Protein AF-A0A662XJU1-F1 (afdb_monomer)

Mean predicted aligned error: 9.12 Å

Structure (mmCIF, N/CA/C/O backbone):
data_AF-A0A662XJU1-F1
#
_entry.id   AF-A0A662XJU1-F1
#
loop_
_atom_site.group_PDB
_atom_site.id
_atom_site.type_symbol
_atom_site.label_atom_id
_atom_site.label_alt_id
_atom_site.label_comp_id
_atom_site.label_asym_id
_atom_site.label_entity_id
_atom_site.label_seq_id
_atom_site.pdbx_PDB_ins_code
_atom_site.Cartn_x
_atom_site.Cartn_y
_atom_site.Cartn_z
_atom_site.occupancy
_atom_site.B_iso_or_equiv
_atom_site.auth_seq_id
_atom_site.auth_comp_id
_atom_site.auth_asym_id
_atom_site.auth_atom_id
_atom_site.pdbx_PDB_model_num
ATOM 1 N N . MET A 1 1 ? -4.856 -10.011 -2.753 1.00 97.12 1 MET A N 1
ATOM 2 C CA . MET A 1 1 ? -4.910 -8.606 -3.220 1.00 97.12 1 MET A CA 1
ATOM 3 C C . MET A 1 1 ? -4.138 -8.394 -4.527 1.00 97.12 1 MET A C 1
ATOM 5 O O . MET A 1 1 ? -4.772 -8.019 -5.504 1.00 97.12 1 MET A O 1
ATOM 9 N N . LEU A 1 2 ? -2.829 -8.680 -4.597 1.00 97.94 2 LEU A N 1
ATOM 10 C CA . LEU A 1 2 ? -2.005 -8.479 -5.808 1.00 97.94 2 LEU A CA 1
ATOM 11 C C . LEU A 1 2 ? -2.627 -9.064 -7.091 1.00 97.94 2 LEU A C 1
ATOM 13 O O . LEU A 1 2 ? -2.754 -8.367 -8.094 1.00 97.94 2 LEU A O 1
ATOM 17 N N . THR A 1 3 ? -3.124 -10.304 -7.048 1.00 98.00 3 THR A N 1
ATOM 18 C CA . THR A 1 3 ? -3.831 -10.939 -8.179 1.00 98.00 3 THR A CA 1
ATOM 19 C C . THR A 1 3 ? -5.002 -10.100 -8.697 1.00 98.00 3 THR A C 1
ATOM 21 O O . THR A 1 3 ? -5.218 -9.990 -9.901 1.00 98.00 3 THR A O 1
ATOM 24 N N . ARG A 1 4 ? -5.753 -9.468 -7.789 1.00 98.31 4 ARG A N 1
ATOM 25 C CA . ARG A 1 4 ? -6.935 -8.660 -8.106 1.00 98.31 4 ARG A CA 1
ATOM 26 C C . ARG A 1 4 ? -6.562 -7.295 -8.694 1.00 98.31 4 ARG A C 1
ATOM 28 O O . ARG A 1 4 ? -7.294 -6.823 -9.558 1.00 98.31 4 ARG A O 1
ATOM 35 N N . VAL A 1 5 ? -5.442 -6.703 -8.275 1.00 98.75 5 VAL A N 1
ATOM 36 C CA . VAL A 1 5 ? -4.833 -5.512 -8.904 1.00 98.75 5 VAL A CA 1
ATOM 37 C C . VAL A 1 5 ? -4.339 -5.851 -10.310 1.00 98.75 5 VAL A C 1
ATOM 39 O O . VAL A 1 5 ? -4.699 -5.187 -11.277 1.00 98.75 5 VAL A O 1
ATOM 42 N N . ASN A 1 6 ? -3.585 -6.943 -10.449 1.00 98.69 6 ASN A N 1
ATOM 43 C CA . ASN A 1 6 ? -3.042 -7.376 -11.735 1.00 98.69 6 ASN A CA 1
ATOM 44 C C . ASN A 1 6 ? -4.127 -7.755 -12.748 1.00 98.69 6 ASN A C 1
ATOM 46 O O . ASN A 1 6 ? -3.924 -7.547 -13.940 1.00 98.69 6 ASN A O 1
ATOM 50 N N . LYS A 1 7 ? -5.290 -8.243 -12.299 1.00 98.62 7 LYS A N 1
ATOM 51 C CA . LYS A 1 7 ? -6.453 -8.453 -13.172 1.00 98.62 7 LYS A CA 1
ATOM 52 C C . LYS A 1 7 ? -6.923 -7.148 -13.831 1.00 98.62 7 LYS A C 1
ATOM 54 O O . LYS A 1 7 ? -7.156 -7.145 -15.033 1.00 98.62 7 LYS A O 1
ATOM 59 N N . GLU A 1 8 ? -7.023 -6.055 -13.071 1.00 98.56 8 GLU A N 1
ATOM 60 C CA . GLU A 1 8 ? -7.427 -4.738 -13.601 1.00 98.56 8 GLU A CA 1
ATOM 61 C C . GLU A 1 8 ? -6.378 -4.169 -14.558 1.00 98.56 8 GLU A C 1
ATOM 63 O O . GLU A 1 8 ? -6.710 -3.638 -15.614 1.00 98.56 8 GLU A O 1
ATOM 68 N N . ARG A 1 9 ? -5.095 -4.320 -14.209 1.00 98.75 9 ARG A N 1
ATOM 69 C CA . ARG A 1 9 ? -3.976 -3.837 -15.028 1.00 98.75 9 ARG A CA 1
ATOM 70 C C . ARG A 1 9 ? -3.903 -4.559 -16.372 1.00 98.75 9 ARG A C 1
ATOM 72 O O . ARG A 1 9 ? -3.865 -3.913 -17.415 1.00 98.75 9 ARG A O 1
ATOM 79 N N . VAL A 1 10 ? -3.960 -5.891 -16.357 1.00 98.62 10 VAL A N 1
ATOM 80 C CA . VAL A 1 10 ? -3.907 -6.710 -17.578 1.00 98.62 10 VAL A CA 1
ATOM 81 C C . VAL A 1 10 ? -5.118 -6.465 -18.477 1.00 98.62 10 VAL A C 1
ATOM 83 O O . VAL A 1 10 ? -4.957 -6.433 -19.693 1.00 98.62 10 VAL A O 1
ATOM 86 N N . ALA A 1 11 ? -6.306 -6.222 -17.911 1.00 98.31 11 ALA A N 1
ATOM 87 C CA . ALA A 1 11 ? -7.500 -5.884 -18.692 1.00 98.31 11 ALA A CA 1
ATOM 88 C C . ALA A 1 11 ? -7.343 -4.596 -19.527 1.00 98.31 11 ALA A C 1
ATOM 90 O O . ALA A 1 11 ? -8.083 -4.400 -20.486 1.00 98.31 11 ALA A O 1
ATOM 91 N N . LEU A 1 12 ? -6.371 -3.743 -19.186 1.00 98.12 12 LEU A N 1
ATOM 92 C CA . LEU A 1 12 ? -6.035 -2.511 -19.903 1.00 98.12 12 LEU A CA 1
ATOM 93 C C . LEU A 1 12 ? -4.672 -2.581 -20.613 1.00 98.12 12 LEU A C 1
ATOM 95 O O . LEU A 1 12 ? -4.131 -1.550 -21.000 1.00 98.12 12 LEU A O 1
ATOM 99 N N . GLY A 1 13 ? -4.092 -3.776 -20.764 1.00 98.31 13 GLY A N 1
ATOM 100 C CA . GLY A 1 13 ? -2.796 -3.961 -21.426 1.00 98.31 13 GLY A CA 1
ATOM 101 C C . GLY A 1 13 ? -1.592 -3.451 -20.626 1.00 98.31 13 GLY A C 1
ATOM 102 O O . GLY A 1 13 ? -0.504 -3.314 -21.181 1.00 98.31 13 GLY A O 1
ATOM 103 N N . LEU A 1 14 ? -1.756 -3.171 -19.328 1.00 98.50 14 LEU A N 1
ATOM 104 C CA . LEU A 1 14 ? -0.661 -2.723 -18.470 1.00 98.50 14 LEU A CA 1
ATOM 105 C C . LEU A 1 14 ? 0.144 -3.915 -17.924 1.00 98.50 14 LEU A C 1
ATOM 107 O O . LEU A 1 14 ? -0.440 -4.955 -17.594 1.00 98.50 14 LEU A O 1
ATOM 111 N N . PRO A 1 15 ? 1.469 -3.761 -17.732 1.00 97.94 15 PRO A N 1
ATOM 112 C CA . PRO A 1 15 ? 2.291 -4.776 -17.087 1.00 97.94 15 PRO A CA 1
ATOM 113 C C . PRO A 1 15 ? 1.799 -5.108 -15.677 1.00 97.94 15 PRO A C 1
ATOM 115 O O . PRO A 1 15 ? 1.359 -4.229 -14.921 1.00 97.94 15 PRO A O 1
ATOM 118 N N . LYS A 1 16 ? 1.920 -6.385 -15.308 1.00 98.25 16 LYS A N 1
ATOM 119 C CA . LYS A 1 16 ? 1.675 -6.847 -13.940 1.00 98.25 16 LYS A CA 1
ATOM 120 C C . LYS A 1 16 ? 2.695 -6.226 -12.985 1.00 98.25 16 LYS A C 1
ATOM 122 O O . LYS A 1 16 ? 3.858 -6.059 -13.337 1.00 98.25 16 LYS A O 1
ATOM 127 N N . LEU A 1 17 ? 2.245 -5.935 -11.774 1.00 98.50 17 LEU A N 1
ATOM 128 C CA . LEU A 1 17 ? 3.110 -5.654 -10.637 1.00 98.50 17 LEU A CA 1
ATOM 129 C C . LEU A 1 17 ? 3.546 -6.970 -9.997 1.00 98.50 17 LEU A C 1
ATOM 131 O O . LEU A 1 17 ? 2.820 -7.970 -10.060 1.00 98.50 17 LEU A O 1
ATOM 135 N N . CYS A 1 18 ? 4.690 -6.947 -9.333 1.00 97.44 18 CYS A N 1
ATOM 136 C CA . CYS A 1 18 ? 5.148 -8.027 -8.469 1.00 97.44 18 CYS A CA 1
ATOM 137 C C . CYS A 1 18 ? 5.187 -7.589 -7.001 1.00 97.44 18 CYS A C 1
ATOM 139 O O . CYS A 1 18 ? 5.120 -6.398 -6.697 1.00 97.44 18 CYS A O 1
ATOM 141 N N . HIS A 1 19 ? 5.263 -8.559 -6.094 1.00 97.88 19 HIS A N 1
ATOM 142 C CA . HIS A 1 19 ? 5.382 -8.290 -4.666 1.00 97.88 19 HIS A CA 1
ATOM 143 C C . HIS A 1 19 ? 6.773 -7.738 -4.319 1.00 97.88 19 HIS A C 1
ATOM 145 O O . HIS A 1 19 ? 7.764 -8.142 -4.929 1.00 97.88 19 HIS A O 1
ATOM 151 N N . ASN A 1 20 ? 6.833 -6.830 -3.346 1.00 98.12 20 ASN A N 1
ATOM 152 C CA . ASN A 1 20 ? 8.072 -6.398 -2.708 1.00 98.12 20 ASN A CA 1
ATOM 153 C C . ASN A 1 20 ? 7.846 -6.204 -1.197 1.00 98.12 20 ASN A C 1
ATOM 155 O O . ASN A 1 20 ? 7.001 -5.413 -0.770 1.00 98.12 20 ASN A O 1
ATOM 159 N N . SER A 1 21 ? 8.641 -6.908 -0.402 1.00 97.62 21 SER A N 1
ATOM 160 C CA . SER A 1 21 ? 8.547 -7.042 1.054 1.00 97.62 21 SER A CA 1
ATOM 161 C C . SER A 1 21 ? 8.721 -5.719 1.797 1.00 97.62 21 SER A C 1
ATOM 163 O O . SER A 1 21 ? 8.091 -5.490 2.830 1.00 97.62 21 SER A O 1
ATOM 165 N N . LYS A 1 22 ? 9.505 -4.787 1.249 1.00 98.62 22 LYS A N 1
ATOM 166 C CA . LYS A 1 22 ? 9.706 -3.459 1.844 1.00 98.62 22 LYS A CA 1
ATOM 167 C C . LYS A 1 22 ? 8.463 -2.580 1.685 1.00 98.62 22 LYS A C 1
ATOM 169 O O . LYS A 1 22 ? 8.054 -1.915 2.637 1.00 98.62 22 LYS A O 1
ATOM 174 N N . LEU A 1 23 ? 7.819 -2.611 0.512 1.00 98.81 23 LEU A N 1
ATOM 175 C CA . LEU A 1 23 ? 6.516 -1.958 0.307 1.00 98.81 23 LEU A CA 1
ATOM 176 C C . LEU A 1 23 ? 5.437 -2.603 1.185 1.00 98.81 23 LEU A C 1
ATOM 178 O O . LEU A 1 23 ? 4.613 -1.911 1.774 1.00 98.81 23 LEU A O 1
ATOM 182 N N . GLN A 1 24 ? 5.463 -3.931 1.316 1.00 98.81 24 GLN A N 1
ATOM 183 C CA . GLN A 1 24 ? 4.557 -4.676 2.189 1.00 98.81 24 GLN A CA 1
ATOM 184 C C . GLN A 1 24 ? 4.702 -4.251 3.658 1.00 98.81 24 GLN A C 1
ATOM 186 O O . GLN A 1 24 ? 3.699 -4.009 4.331 1.00 98.81 24 GLN A O 1
ATOM 191 N N . ALA A 1 25 ? 5.936 -4.110 4.148 1.00 98.81 25 ALA A N 1
ATOM 192 C CA . ALA A 1 25 ? 6.219 -3.658 5.507 1.00 98.81 25 ALA A CA 1
ATOM 193 C C . ALA A 1 25 ? 5.708 -2.228 5.761 1.00 98.81 25 ALA A C 1
ATOM 195 O O . ALA A 1 25 ? 5.107 -1.960 6.806 1.00 98.81 25 ALA A O 1
ATOM 196 N N . ALA A 1 26 ? 5.885 -1.320 4.796 1.00 98.88 26 ALA A N 1
ATOM 197 C CA . ALA A 1 26 ? 5.354 0.041 4.873 1.00 98.88 26 ALA A CA 1
ATOM 198 C C . ALA A 1 26 ? 3.814 0.062 4.920 1.00 98.88 26 ALA A C 1
ATOM 200 O O . ALA A 1 26 ? 3.235 0.709 5.803 1.00 98.88 26 ALA A O 1
ATOM 201 N N . ALA A 1 27 ? 3.161 -0.725 4.062 1.00 98.94 27 ALA A N 1
ATOM 202 C CA . ALA A 1 27 ? 1.711 -0.860 4.047 1.00 98.94 27 ALA A CA 1
ATOM 203 C C . ALA A 1 27 ? 1.184 -1.449 5.368 1.00 98.94 27 ALA A C 1
ATOM 205 O O . ALA A 1 27 ? 0.190 -0.963 5.916 1.00 98.94 27 ALA A O 1
ATOM 206 N N . GLN A 1 28 ? 1.864 -2.464 5.919 1.00 98.94 28 GLN A N 1
ATOM 207 C CA . GLN A 1 28 ? 1.487 -3.100 7.187 1.00 98.94 28 GLN A CA 1
ATOM 208 C C . GLN A 1 28 ? 1.568 -2.125 8.347 1.00 98.94 28 GLN A C 1
ATOM 210 O O . GLN A 1 28 ? 0.650 -2.068 9.167 1.00 98.94 28 GLN A O 1
ATOM 215 N N . ARG A 1 29 ? 2.625 -1.311 8.383 1.00 98.81 29 ARG A N 1
ATOM 216 C CA . ARG A 1 29 ? 2.764 -0.244 9.368 1.00 98.81 29 ARG A CA 1
ATOM 217 C C . ARG A 1 29 ? 1.572 0.712 9.325 1.00 98.81 29 ARG A C 1
ATOM 219 O O . ARG A 1 29 ? 1.017 1.010 10.378 1.00 98.81 29 ARG A O 1
ATOM 226 N N . GLN A 1 30 ? 1.154 1.150 8.136 1.00 98.88 30 GLN A N 1
ATOM 227 C CA . GLN A 1 30 ? 0.031 2.081 7.997 1.00 98.88 30 GLN A CA 1
ATOM 228 C C . GLN A 1 30 ? -1.312 1.449 8.376 1.00 98.88 30 GLN A C 1
ATOM 230 O O . GLN A 1 30 ? -2.085 2.049 9.120 1.00 98.88 30 GLN A O 1
ATOM 235 N N . SER A 1 31 ? -1.590 0.227 7.912 1.00 98.88 31 SER A N 1
ATOM 236 C CA . SER A 1 31 ? -2.824 -0.486 8.268 1.00 98.88 31 SER A CA 1
ATOM 237 C C . SER A 1 31 ? -2.925 -0.730 9.777 1.00 98.88 31 SER A C 1
ATOM 239 O O . SER A 1 31 ? -3.984 -0.503 10.361 1.00 98.88 31 SER A O 1
ATOM 241 N N . ASN A 1 32 ? -1.822 -1.124 10.424 1.00 98.94 32 ASN A N 1
ATOM 242 C CA . ASN A 1 32 ? -1.770 -1.311 11.874 1.00 98.94 32 ASN A CA 1
ATOM 243 C C . ASN A 1 32 ? -2.010 -0.002 12.631 1.00 98.94 32 ASN A C 1
ATOM 245 O O . ASN A 1 32 ? -2.767 0.005 13.598 1.00 98.94 32 ASN A O 1
ATOM 249 N N . ASP A 1 33 ? -1.393 1.096 12.193 1.00 98.88 33 ASP A N 1
ATOM 250 C CA . ASP A 1 33 ? -1.548 2.406 12.827 1.00 98.88 33 ASP A CA 1
ATOM 251 C C . ASP A 1 33 ? -2.994 2.915 12.727 1.00 98.88 33 ASP A C 1
ATOM 253 O O . ASP A 1 33 ? -3.614 3.231 13.744 1.00 98.88 33 ASP A O 1
ATOM 257 N N . MET A 1 34 ? -3.581 2.872 11.527 1.00 98.88 34 MET A N 1
ATOM 258 C CA . MET A 1 34 ? -4.987 3.226 11.299 1.00 98.88 34 MET A CA 1
ATOM 259 C C . MET A 1 34 ? -5.944 2.395 12.167 1.00 98.88 34 MET A C 1
ATOM 261 O O . MET A 1 34 ? -6.867 2.940 12.783 1.00 98.88 34 MET A O 1
ATOM 265 N N . ALA A 1 35 ? -5.702 1.084 12.271 1.00 98.81 35 ALA A N 1
ATOM 266 C CA . ALA A 1 35 ? -6.512 0.187 13.086 1.00 98.81 35 ALA A CA 1
ATOM 267 C C . ALA A 1 35 ? -6.352 0.448 14.591 1.00 98.81 35 ALA A C 1
ATOM 269 O O . ALA A 1 35 ? -7.349 0.493 15.315 1.00 98.81 35 ALA A O 1
ATOM 270 N N . ALA A 1 36 ? -5.123 0.641 15.076 1.00 98.75 36 ALA A N 1
ATOM 271 C CA . ALA A 1 36 ? -4.827 0.859 16.493 1.00 98.75 36 ALA A CA 1
ATOM 272 C C . ALA A 1 36 ? -5.297 2.229 16.997 1.00 98.75 36 ALA A C 1
ATOM 274 O O . ALA A 1 36 ? -5.692 2.363 18.154 1.00 98.75 36 ALA A O 1
ATOM 275 N N . LYS A 1 37 ? -5.256 3.250 16.141 1.00 98.69 37 LYS A N 1
ATOM 276 C CA . LYS A 1 37 ? -5.604 4.635 16.489 1.00 98.69 37 LYS A CA 1
ATOM 277 C C . LYS A 1 37 ? -6.981 5.061 15.988 1.00 98.69 37 LYS A C 1
ATOM 279 O O . LYS A 1 37 ? -7.372 6.205 16.192 1.00 98.69 37 LYS A O 1
ATOM 284 N N . ASN A 1 38 ? -7.721 4.139 15.377 1.00 98.56 38 ASN A N 1
ATOM 285 C CA . ASN A 1 38 ? -9.100 4.321 14.945 1.00 98.56 38 ASN A CA 1
ATOM 286 C C . ASN A 1 38 ? -9.316 5.512 13.986 1.00 98.56 38 ASN A C 1
ATOM 288 O O . ASN A 1 38 ? -10.218 6.328 14.176 1.00 98.56 38 ASN A O 1
ATOM 292 N N . PHE A 1 39 ? -8.506 5.607 12.931 1.00 98.62 39 PHE A N 1
ATOM 293 C CA . PHE A 1 39 ? -8.642 6.640 11.897 1.00 98.62 39 PHE A CA 1
ATOM 294 C C . PHE A 1 39 ? -8.360 6.071 10.499 1.00 98.62 39 PHE A C 1
ATOM 296 O O . PHE A 1 39 ? -7.850 4.964 10.370 1.00 98.62 39 PHE A O 1
ATOM 303 N N . MET A 1 40 ? -8.689 6.823 9.446 1.00 98.44 40 MET A N 1
ATOM 304 C CA . MET A 1 40 ? -8.279 6.517 8.070 1.00 98.44 40 MET A CA 1
ATOM 305 C C . MET A 1 40 ? -7.648 7.770 7.461 1.00 98.44 40 MET A C 1
ATOM 307 O O . MET A 1 40 ? -8.285 8.819 7.409 1.00 98.44 40 MET A O 1
ATOM 311 N N . SER A 1 41 ? -6.375 7.676 7.080 1.00 98.62 41 SER A N 1
ATOM 312 C CA . SER A 1 41 ? -5.604 8.762 6.468 1.00 98.62 41 SER A CA 1
ATOM 313 C C . SER A 1 41 ? -4.363 8.194 5.777 1.00 98.62 41 SER A C 1
ATOM 315 O O . SER A 1 41 ? -3.895 7.111 6.126 1.00 98.62 41 SER A O 1
ATOM 317 N N . HIS A 1 42 ? -3.813 8.945 4.825 1.00 98.56 42 HIS A N 1
ATOM 318 C CA . HIS A 1 42 ? -2.487 8.693 4.250 1.00 98.56 42 HIS A CA 1
ATOM 319 C C . HIS A 1 42 ? -1.346 9.069 5.215 1.00 98.56 42 HIS A C 1
ATOM 321 O O . HIS A 1 42 ? -0.237 8.528 5.143 1.00 98.56 42 HIS A O 1
ATOM 327 N N . THR A 1 43 ? -1.609 9.994 6.140 1.00 98.81 43 THR A N 1
ATOM 328 C CA . THR A 1 43 ? -0.657 10.414 7.174 1.00 98.81 43 THR A CA 1
ATOM 329 C C . THR A 1 43 ? -0.843 9.550 8.415 1.00 98.81 43 THR A C 1
ATOM 331 O O . THR A 1 43 ? -1.967 9.406 8.898 1.00 98.81 43 THR A O 1
ATOM 334 N N . GLY A 1 44 ? 0.245 8.967 8.918 1.00 98.50 44 GLY A N 1
ATOM 335 C CA . GLY A 1 44 ? 0.237 8.190 10.156 1.00 98.50 44 GLY A CA 1
ATOM 336 C C . GLY A 1 44 ? 0.030 9.067 11.394 1.00 98.50 44 GLY A C 1
ATOM 337 O O . GLY A 1 44 ? 0.222 10.284 11.354 1.00 98.50 44 GLY A O 1
ATOM 338 N N . SER A 1 45 ? -0.322 8.449 12.519 1.00 98.50 45 SER A N 1
ATOM 339 C CA . SER A 1 45 ? -0.517 9.118 13.813 1.00 98.50 45 SER A CA 1
ATOM 340 C C . SER A 1 45 ? 0.756 9.773 14.357 1.00 98.50 45 SER A C 1
ATOM 342 O O . SER A 1 45 ? 0.697 10.684 15.178 1.00 98.50 45 SER A O 1
ATOM 344 N N . ASP A 1 46 ? 1.907 9.341 13.853 1.00 98.12 46 ASP A N 1
ATOM 345 C CA . ASP A 1 46 ? 3.237 9.881 14.112 1.00 98.12 46 ASP A CA 1
ATOM 346 C C . ASP A 1 46 ? 3.681 10.927 13.071 1.00 98.12 46 ASP A C 1
ATOM 348 O O . ASP A 1 46 ? 4.861 11.252 12.979 1.00 98.12 46 ASP A O 1
ATOM 352 N N . SER A 1 47 ? 2.751 11.442 12.261 1.00 98.44 47 SER A N 1
ATOM 353 C CA . SER A 1 47 ? 3.009 12.337 11.120 1.00 98.44 47 SER A CA 1
ATOM 354 C C . SER A 1 47 ? 3.813 11.718 9.970 1.00 98.44 47 SER A C 1
ATOM 356 O O . SER A 1 47 ? 4.222 12.437 9.057 1.00 98.44 47 SER A O 1
ATOM 358 N N . SER A 1 48 ? 4.031 10.397 9.963 1.00 98.56 48 SER A N 1
ATOM 359 C CA . SER A 1 48 ? 4.691 9.734 8.836 1.00 98.56 48 SER A CA 1
ATOM 360 C C . SER A 1 48 ? 3.873 9.869 7.551 1.00 98.56 48 SER A C 1
ATOM 362 O O . SER A 1 48 ? 2.646 9.743 7.548 1.00 98.56 48 SER A O 1
ATOM 364 N N . THR A 1 49 ? 4.558 10.093 6.436 1.00 98.81 49 THR A N 1
ATOM 365 C CA . THR A 1 49 ? 3.969 10.064 5.095 1.00 98.81 49 THR A CA 1
ATOM 366 C C . THR A 1 49 ? 4.184 8.686 4.470 1.00 98.81 49 THR A C 1
ATOM 368 O O . THR A 1 49 ? 5.060 7.932 4.898 1.00 98.81 49 THR A O 1
ATOM 371 N N . MET A 1 50 ? 3.442 8.362 3.407 1.00 98.62 50 MET A N 1
ATOM 372 C CA . MET A 1 50 ? 3.712 7.178 2.575 1.00 98.62 50 MET A CA 1
ATOM 373 C C . MET A 1 50 ? 5.203 7.077 2.218 1.00 98.62 50 MET A C 1
ATOM 375 O O . MET A 1 50 ? 5.846 6.057 2.458 1.00 98.62 50 MET A O 1
ATOM 379 N N . SER A 1 51 ? 5.782 8.159 1.689 1.00 98.75 51 SER A N 1
ATOM 380 C CA . SER A 1 51 ? 7.181 8.165 1.262 1.00 98.75 51 SER A CA 1
ATOM 381 C C . SER A 1 51 ? 8.152 7.960 2.422 1.00 98.75 51 SER A C 1
ATOM 383 O O . SER A 1 51 ? 9.149 7.258 2.244 1.00 98.75 51 SER A O 1
ATOM 385 N N . SER A 1 52 ? 7.877 8.505 3.614 1.00 98.75 52 SER A N 1
ATOM 386 C CA . SER A 1 52 ? 8.743 8.300 4.778 1.00 98.75 52 SER A CA 1
ATOM 387 C C . SER A 1 52 ? 8.667 6.860 5.287 1.00 98.75 52 SER A C 1
ATOM 389 O O . SER A 1 52 ? 9.712 6.276 5.573 1.00 98.75 52 SER A O 1
ATOM 391 N N . ARG A 1 53 ? 7.472 6.249 5.329 1.00 98.81 53 ARG A N 1
ATOM 392 C CA . ARG A 1 53 ? 7.296 4.832 5.701 1.00 98.81 53 ARG A CA 1
ATOM 393 C C . ARG A 1 53 ? 8.017 3.903 4.728 1.00 98.81 53 ARG A C 1
ATOM 395 O O . ARG A 1 53 ? 8.793 3.058 5.162 1.00 98.81 53 ARG A O 1
ATOM 402 N N . ILE A 1 54 ? 7.823 4.110 3.427 1.00 98.88 54 ILE A N 1
ATOM 403 C CA . ILE A 1 54 ? 8.451 3.305 2.370 1.00 98.88 54 ILE A CA 1
ATOM 404 C C . ILE A 1 54 ? 9.980 3.456 2.391 1.00 98.88 54 ILE A C 1
ATOM 406 O O . ILE A 1 54 ? 10.710 2.467 2.325 1.00 98.88 54 ILE A O 1
ATOM 410 N N . THR A 1 55 ? 10.485 4.680 2.569 1.00 98.69 55 THR A N 1
ATOM 411 C CA . THR A 1 55 ? 11.931 4.933 2.683 1.00 98.69 55 THR A CA 1
ATOM 412 C C . THR A 1 55 ? 12.514 4.296 3.947 1.00 98.69 55 THR A C 1
ATOM 414 O O . THR A 1 55 ? 13.591 3.701 3.885 1.00 98.69 55 THR A O 1
ATOM 417 N N . SER A 1 56 ? 11.804 4.378 5.079 1.00 98.56 56 SER A N 1
ATOM 418 C CA . SER A 1 56 ? 12.206 3.761 6.350 1.00 98.56 56 SER A CA 1
ATOM 419 C C . SER A 1 56 ? 12.201 2.233 6.296 1.00 98.56 56 SER A C 1
ATOM 421 O O . SER A 1 56 ? 13.003 1.615 6.985 1.00 98.56 56 SER A O 1
ATOM 423 N N . ALA A 1 57 ? 11.344 1.627 5.470 1.00 98.50 57 ALA A N 1
ATOM 424 C CA . ALA A 1 57 ? 11.363 0.192 5.185 1.00 98.50 57 ALA A CA 1
ATOM 425 C C . ALA A 1 57 ? 12.530 -0.223 4.262 1.00 98.50 57 ALA A C 1
ATOM 427 O O . ALA A 1 57 ? 12.655 -1.385 3.889 1.00 98.50 57 ALA A O 1
ATOM 428 N N . GLY A 1 58 ? 13.388 0.724 3.867 1.00 98.31 58 GLY A N 1
ATOM 429 C CA . GLY A 1 58 ? 14.575 0.475 3.053 1.00 98.31 58 GLY A CA 1
ATOM 430 C C . GLY A 1 58 ? 14.327 0.502 1.545 1.00 98.31 58 GLY A C 1
ATOM 431 O O . GLY A 1 58 ? 15.285 0.358 0.788 1.00 98.31 58 GLY A O 1
ATOM 432 N N . TYR A 1 59 ? 13.094 0.727 1.082 1.00 98.50 59 TYR A N 1
ATOM 433 C CA . TYR A 1 59 ? 12.785 0.750 -0.349 1.00 98.50 59 TYR A CA 1
ATOM 434 C C . TYR A 1 59 ? 13.328 2.031 -0.997 1.00 98.50 59 TYR A C 1
ATOM 436 O O . TYR A 1 59 ? 13.068 3.143 -0.529 1.00 98.50 59 TYR 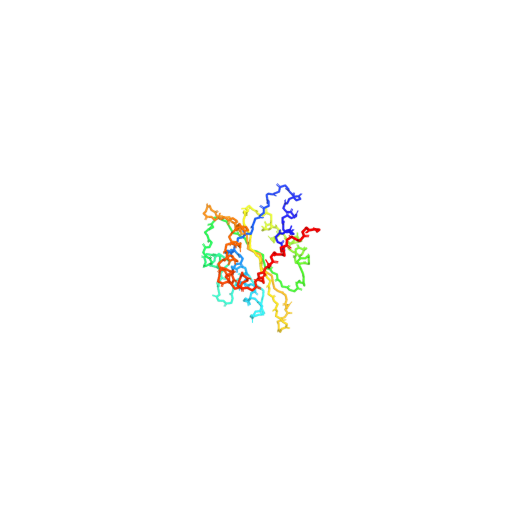A O 1
ATOM 444 N N . ARG A 1 60 ? 14.118 1.891 -2.062 1.00 98.31 60 ARG A N 1
ATOM 445 C CA . ARG A 1 60 ? 14.667 3.001 -2.855 1.00 98.31 60 ARG A CA 1
ATOM 446 C C . ARG A 1 60 ? 13.783 3.242 -4.076 1.00 98.31 60 ARG A C 1
ATOM 448 O O . ARG A 1 60 ? 13.633 2.362 -4.916 1.00 98.31 60 ARG A O 1
ATOM 455 N N . TRP A 1 61 ? 13.204 4.433 -4.202 1.00 98.44 61 TRP A N 1
ATOM 456 C CA . TRP A 1 61 ? 12.131 4.685 -5.167 1.00 98.44 61 TRP A CA 1
ATOM 457 C C . TRP A 1 61 ? 12.392 5.880 -6.085 1.00 98.44 61 TRP A C 1
ATOM 459 O O . TRP A 1 61 ? 13.079 6.833 -5.732 1.00 98.44 61 TRP A O 1
ATOM 469 N N . THR A 1 62 ? 11.787 5.824 -7.268 1.00 98.25 62 THR A N 1
ATOM 470 C CA . THR A 1 62 ? 11.667 6.919 -8.242 1.00 98.25 62 THR A CA 1
ATOM 471 C C . THR A 1 62 ? 10.210 7.305 -8.496 1.00 98.25 62 THR A C 1
ATOM 473 O O . THR A 1 62 ? 9.942 8.420 -8.931 1.00 98.25 62 THR A O 1
ATOM 476 N N . ALA A 1 63 ? 9.261 6.417 -8.191 1.00 98.44 63 ALA A N 1
ATOM 477 C CA . ALA A 1 63 ? 7.835 6.717 -8.169 1.00 98.44 63 ALA A CA 1
ATOM 478 C C . ALA A 1 63 ? 7.142 5.900 -7.077 1.00 98.44 63 ALA A C 1
ATOM 480 O O . ALA A 1 63 ? 7.486 4.734 -6.869 1.00 98.44 63 ALA A O 1
ATOM 481 N N . LEU A 1 64 ? 6.151 6.509 -6.425 1.00 98.81 64 LEU A N 1
ATOM 482 C CA . LEU A 1 64 ? 5.319 5.888 -5.396 1.00 98.81 64 LEU A CA 1
ATOM 483 C C . LEU A 1 64 ? 3.837 6.202 -5.623 1.00 98.81 64 LEU A C 1
ATOM 485 O O . LEU A 1 64 ? 3.501 7.165 -6.317 1.00 98.81 64 LEU A O 1
ATOM 489 N N . GLY A 1 65 ? 2.963 5.399 -5.029 1.00 98.81 65 GLY A N 1
ATOM 490 C CA . GLY A 1 65 ? 1.531 5.664 -4.905 1.00 98.81 65 GLY A CA 1
ATOM 491 C C . GLY A 1 65 ? 0.960 4.884 -3.727 1.00 98.81 65 GLY A C 1
ATOM 492 O O . GLY A 1 65 ? 1.468 3.811 -3.417 1.00 98.81 65 GLY A O 1
ATOM 493 N N . GLU A 1 66 ? -0.086 5.401 -3.083 1.00 98.94 66 GLU A N 1
ATOM 494 C CA . GLU A 1 66 ? -0.747 4.730 -1.959 1.00 98.94 66 GLU A CA 1
ATOM 495 C C . GLU A 1 66 ? -2.260 4.804 -2.114 1.00 98.94 66 GLU A C 1
ATOM 497 O O . GLU A 1 66 ? -2.810 5.848 -2.465 1.00 98.94 66 GLU A O 1
ATOM 502 N N . ASN A 1 67 ? -2.935 3.703 -1.801 1.00 98.94 67 ASN A N 1
ATOM 503 C CA . ASN A 1 67 ? -4.364 3.704 -1.524 1.00 98.94 67 ASN A CA 1
ATOM 504 C C . ASN A 1 67 ? -4.592 3.242 -0.089 1.00 98.94 67 ASN A C 1
ATOM 506 O O . ASN A 1 67 ? -4.057 2.214 0.320 1.00 98.94 67 ASN A O 1
ATOM 510 N N . VAL A 1 68 ? -5.447 3.949 0.646 1.00 98.88 68 VAL A N 1
ATOM 511 C CA . VAL A 1 68 ? -5.943 3.507 1.953 1.00 98.88 68 VAL A CA 1
ATOM 512 C C . VAL A 1 68 ? -7.454 3.324 1.906 1.00 98.88 68 VAL A C 1
ATOM 514 O O . VAL A 1 68 ? -8.150 3.935 1.093 1.00 98.88 68 VAL A O 1
ATOM 517 N N . ALA A 1 69 ? -7.975 2.437 2.745 1.00 98.81 69 ALA A N 1
ATOM 518 C CA . ALA A 1 69 ? -9.409 2.249 2.909 1.00 98.81 69 ALA A CA 1
ATOM 519 C C . ALA A 1 69 ? -9.741 1.715 4.299 1.00 98.81 69 ALA A C 1
ATOM 521 O O . ALA A 1 69 ? -8.904 1.093 4.957 1.00 98.81 69 ALA A O 1
ATOM 522 N N . ALA A 1 70 ? -10.987 1.926 4.720 1.00 98.75 70 ALA A N 1
ATOM 523 C CA . ALA A 1 70 ? -11.508 1.376 5.956 1.00 98.75 70 ALA A CA 1
ATOM 524 C C . ALA A 1 70 ? -12.984 0.963 5.807 1.00 98.75 70 ALA A C 1
ATOM 526 O O . ALA A 1 70 ? -13.765 1.629 5.123 1.00 98.75 70 ALA A O 1
ATOM 527 N N . GLY A 1 71 ? -13.367 -0.143 6.448 1.00 98.69 71 GLY A N 1
ATOM 528 C CA . GLY A 1 71 ? -14.743 -0.656 6.508 1.00 98.69 71 GLY A CA 1
ATOM 529 C C . GLY A 1 71 ? -15.078 -1.764 5.506 1.00 98.69 71 GLY A C 1
ATOM 530 O O . GLY A 1 71 ? -16.070 -2.467 5.677 1.00 98.69 71 GLY A O 1
ATOM 531 N N . GLN A 1 72 ? -14.261 -1.972 4.474 1.00 98.69 72 GLN A N 1
ATOM 532 C CA . GLN A 1 72 ? -14.499 -3.021 3.482 1.00 98.69 72 GLN A CA 1
ATOM 533 C C . GLN A 1 72 ? -14.052 -4.379 4.025 1.00 98.69 72 GLN A C 1
ATOM 535 O O . GLN A 1 72 ? -12.898 -4.565 4.395 1.00 98.69 72 GLN A O 1
ATOM 540 N N . VAL A 1 73 ? -14.965 -5.345 4.067 1.00 98.38 73 VAL A N 1
ATOM 541 C CA . VAL A 1 73 ? -14.755 -6.621 4.775 1.00 98.38 73 VAL A CA 1
ATOM 542 C C . VAL A 1 73 ? -13.845 -7.600 4.029 1.00 98.38 73 VAL A C 1
ATOM 544 O O . VAL A 1 73 ? -13.361 -8.565 4.612 1.00 98.38 73 VAL A O 1
ATOM 547 N N . ASN A 1 74 ? -13.627 -7.396 2.727 1.00 98.06 74 ASN A N 1
ATOM 548 C CA . ASN A 1 74 ? -12.812 -8.289 1.906 1.00 98.06 74 ASN A CA 1
ATOM 549 C C . ASN A 1 74 ? -12.178 -7.586 0.694 1.00 98.06 74 ASN A C 1
ATOM 551 O O . ASN A 1 74 ? -12.581 -6.492 0.289 1.00 98.06 74 ASN A O 1
ATOM 555 N N . VAL A 1 75 ? -11.230 -8.282 0.059 1.00 98.50 75 VAL A N 1
ATOM 556 C CA . VAL A 1 75 ? -10.473 -7.804 -1.112 1.00 98.50 75 VAL A CA 1
ATOM 557 C C . VAL A 1 75 ? -11.377 -7.355 -2.266 1.00 98.50 75 VAL A C 1
ATOM 559 O O . VAL A 1 75 ? -11.079 -6.354 -2.912 1.00 98.50 75 VAL A O 1
ATOM 562 N N . ASN A 1 76 ? -12.477 -8.063 -2.538 1.00 98.19 76 ASN A N 1
ATOM 563 C CA . ASN A 1 76 ? -13.37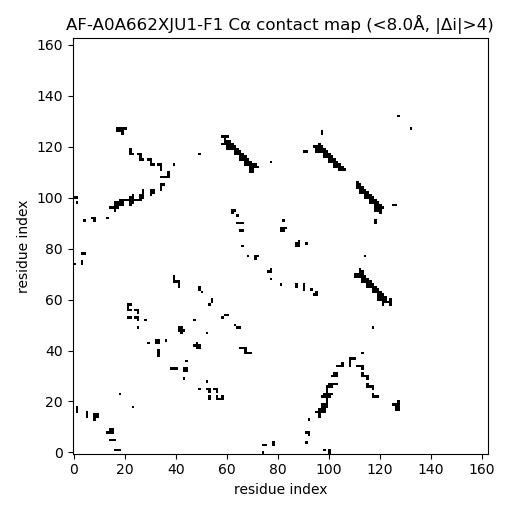8 -7.692 -3.631 1.00 98.19 76 ASN A CA 1
ATOM 564 C C . ASN A 1 76 ? -14.085 -6.366 -3.337 1.00 98.19 76 ASN A C 1
ATOM 566 O O . ASN A 1 76 ? -14.114 -5.496 -4.201 1.00 98.19 76 ASN A O 1
ATOM 570 N N . SER A 1 77 ? -14.600 -6.188 -2.118 1.00 98.62 77 SER A N 1
ATOM 571 C CA . SER A 1 77 ? -15.283 -4.956 -1.714 1.00 98.62 77 SER A CA 1
ATOM 572 C C . SER A 1 77 ? -14.362 -3.730 -1.742 1.00 98.62 77 SER A C 1
ATOM 574 O O . SER A 1 77 ? -14.748 -2.699 -2.290 1.00 98.62 77 SER A O 1
ATOM 576 N N . VAL A 1 78 ? -13.125 -3.846 -1.245 1.00 98.81 78 VAL A N 1
ATOM 577 C CA . VAL A 1 78 ? -12.167 -2.726 -1.241 1.00 98.81 78 VAL A CA 1
ATOM 578 C C . VAL A 1 78 ? -11.644 -2.400 -2.640 1.00 98.81 78 VAL A C 1
ATOM 580 O O . VAL A 1 78 ? -11.566 -1.233 -3.010 1.00 98.81 78 VAL A O 1
ATOM 583 N N . MET A 1 79 ? -11.389 -3.411 -3.474 1.00 98.81 79 MET A N 1
ATOM 584 C CA . MET A 1 79 ? -10.962 -3.177 -4.853 1.00 98.81 79 MET A CA 1
ATOM 585 C C . MET A 1 79 ? -12.069 -2.560 -5.704 1.00 98.81 79 MET A C 1
ATOM 587 O O . MET A 1 79 ? -11.782 -1.678 -6.505 1.00 98.81 79 MET A O 1
ATOM 591 N N . THR A 1 80 ? -13.328 -2.962 -5.518 1.00 98.69 80 THR A N 1
ATOM 592 C CA . THR A 1 80 ? -14.460 -2.288 -6.171 1.00 98.69 80 THR A CA 1
ATOM 593 C C . THR A 1 80 ? -14.545 -0.821 -5.742 1.00 98.69 80 THR A C 1
ATOM 595 O O . THR A 1 80 ? -14.694 0.048 -6.597 1.00 98.69 80 THR A O 1
ATOM 598 N N . ALA A 1 81 ? -14.387 -0.525 -4.446 1.00 98.69 81 ALA A N 1
ATOM 599 C CA . ALA A 1 81 ? -14.389 0.850 -3.945 1.00 98.69 81 ALA A CA 1
ATOM 600 C C . ALA A 1 81 ? -13.254 1.696 -4.555 1.00 98.69 81 ALA A C 1
ATOM 602 O O . ALA A 1 81 ? -13.508 2.789 -5.061 1.00 98.69 81 ALA A O 1
ATOM 603 N N . TRP A 1 82 ? -12.022 1.179 -4.584 1.00 98.75 82 TRP A N 1
ATOM 604 C CA . TRP A 1 82 ? -10.887 1.884 -5.185 1.00 98.75 82 TRP A CA 1
ATOM 605 C C . TRP A 1 82 ? -11.020 2.057 -6.701 1.00 98.75 82 TRP A C 1
ATOM 607 O O . TRP A 1 82 ? -10.758 3.143 -7.206 1.00 98.75 82 TRP A O 1
ATOM 617 N N . MET A 1 83 ? -11.476 1.044 -7.444 1.00 98.75 83 MET A N 1
ATOM 618 C CA . MET A 1 83 ? -11.629 1.153 -8.903 1.00 98.75 83 MET A CA 1
ATOM 619 C C . MET A 1 83 ? -12.748 2.114 -9.332 1.00 98.75 83 MET A C 1
ATOM 621 O O . MET A 1 83 ? -12.687 2.638 -10.446 1.00 98.75 83 MET A O 1
ATOM 625 N N . ASN A 1 84 ? -13.728 2.365 -8.456 1.00 98.69 84 ASN A N 1
ATOM 626 C CA . ASN A 1 84 ? -14.789 3.361 -8.647 1.00 98.69 84 ASN A CA 1
ATOM 627 C C . ASN A 1 84 ? -14.381 4.777 -8.205 1.00 98.69 84 ASN A C 1
ATOM 629 O O . ASN A 1 84 ? -15.137 5.725 -8.404 1.00 98.69 84 ASN A O 1
ATOM 633 N N . SER A 1 85 ? -13.198 4.942 -7.611 1.00 98.50 85 SER A N 1
ATOM 634 C CA . SER A 1 85 ? -12.676 6.234 -7.177 1.00 98.50 85 SER A CA 1
ATOM 635 C C . SER A 1 85 ? -11.556 6.693 -8.118 1.00 98.50 85 SER A C 1
ATOM 637 O O . SER A 1 85 ? -10.530 6.018 -8.194 1.00 98.50 85 SER A O 1
ATOM 639 N N . PRO A 1 86 ? -11.692 7.835 -8.823 1.00 98.56 86 PRO A N 1
ATOM 640 C CA . PRO A 1 86 ? -10.718 8.254 -9.835 1.00 98.56 86 PRO A CA 1
ATOM 641 C C . PRO A 1 86 ? -9.267 8.321 -9.337 1.00 98.56 86 PRO A C 1
ATOM 643 O O . PRO A 1 86 ? -8.373 7.821 -10.015 1.00 98.56 86 PRO A O 1
ATOM 646 N N . GLY A 1 87 ? -9.035 8.871 -8.139 1.00 98.44 87 GLY A N 1
ATOM 647 C CA . GLY A 1 87 ? -7.694 8.965 -7.550 1.00 98.44 87 GLY A CA 1
ATOM 648 C C . GLY A 1 87 ? -7.093 7.595 -7.226 1.00 98.44 87 GLY A C 1
ATOM 649 O O . GLY A 1 87 ? -5.982 7.287 -7.651 1.00 98.44 87 GLY A O 1
ATOM 650 N N . HIS A 1 88 ? -7.853 6.726 -6.557 1.00 98.81 88 HIS A N 1
ATOM 651 C CA . HIS A 1 88 ? -7.365 5.391 -6.201 1.00 98.81 88 HIS A CA 1
ATOM 652 C C . HIS A 1 88 ? -7.159 4.493 -7.429 1.00 98.81 88 HIS A C 1
ATOM 654 O O . HIS A 1 88 ? -6.187 3.733 -7.507 1.00 98.81 88 HIS A O 1
ATOM 660 N N . ARG A 1 89 ? -8.050 4.608 -8.422 1.00 98.88 89 ARG A N 1
ATOM 661 C CA . ARG A 1 89 ? -7.915 3.945 -9.720 1.00 98.88 89 ARG A CA 1
ATOM 662 C C . ARG A 1 89 ? -6.645 4.395 -10.440 1.00 98.88 89 ARG A C 1
ATOM 664 O O . ARG A 1 89 ? -5.951 3.548 -10.998 1.00 98.88 89 ARG A O 1
ATOM 671 N N . ALA A 1 90 ? -6.327 5.691 -10.421 1.00 98.81 90 ALA A N 1
ATOM 672 C CA . ALA A 1 90 ? -5.107 6.210 -11.036 1.00 98.81 90 ALA A CA 1
ATOM 673 C C . ALA A 1 90 ? -3.845 5.582 -10.420 1.00 98.81 90 ALA A C 1
ATOM 675 O O . ALA A 1 90 ? -2.954 5.181 -11.166 1.00 98.81 90 ALA A O 1
ATOM 676 N N . ASN A 1 91 ? -3.808 5.386 -9.097 1.00 98.81 91 ASN A N 1
ATOM 677 C CA . ASN A 1 91 ? -2.706 4.678 -8.433 1.00 98.81 91 ASN A CA 1
ATOM 678 C C . ASN A 1 91 ? -2.611 3.208 -8.881 1.00 98.81 91 ASN A C 1
ATOM 680 O O . ASN A 1 91 ? -1.544 2.748 -9.284 1.00 98.81 91 ASN A O 1
ATOM 684 N N . ILE A 1 92 ? -3.732 2.475 -8.909 1.00 98.81 92 ILE A N 1
ATOM 685 C CA . ILE A 1 92 ? -3.765 1.060 -9.336 1.00 98.81 92 ILE A CA 1
ATOM 686 C C . ILE A 1 92 ? -3.237 0.876 -10.768 1.00 98.81 92 ILE A C 1
ATOM 688 O O . ILE A 1 92 ? -2.578 -0.124 -11.072 1.00 98.81 92 ILE A O 1
ATOM 692 N N . LEU A 1 93 ? -3.516 1.837 -11.650 1.00 98.75 93 LEU A N 1
ATOM 693 C CA . LEU A 1 93 ? -3.136 1.814 -13.065 1.00 98.75 93 LEU A CA 1
ATOM 694 C C . LEU A 1 93 ? -1.836 2.579 -13.362 1.00 98.75 93 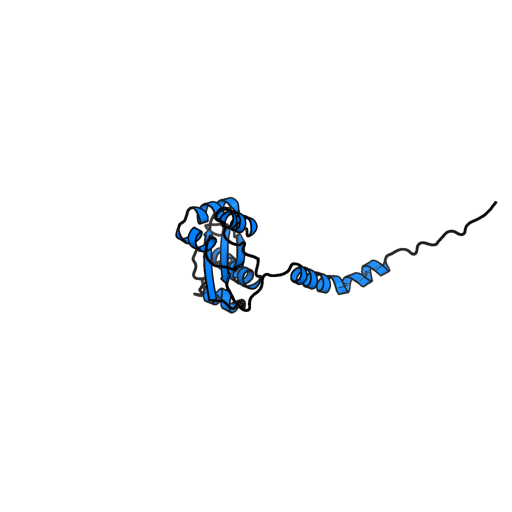LEU A C 1
ATOM 696 O O . LEU A 1 93 ? -1.423 2.656 -14.517 1.00 98.75 93 LEU A O 1
ATOM 700 N N . GLY A 1 94 ? -1.171 3.118 -12.340 1.00 98.50 94 GLY A N 1
ATOM 701 C CA . GLY A 1 94 ? 0.032 3.926 -12.501 1.00 98.50 94 GLY A CA 1
ATOM 702 C C . GLY A 1 94 ? 1.246 3.145 -13.018 1.00 98.50 94 GLY A C 1
ATOM 703 O O . GLY A 1 94 ?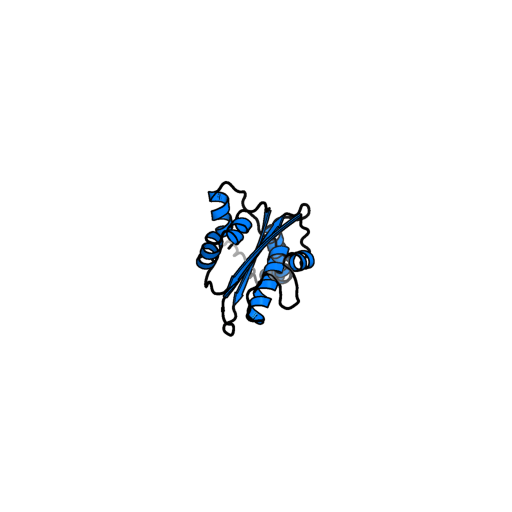 1.270 1.906 -13.071 1.00 98.50 94 GLY A O 1
ATOM 704 N N . SER A 1 95 ? 2.284 3.894 -13.400 1.00 98.12 95 SER A N 1
ATOM 705 C CA . SER A 1 95 ? 3.543 3.369 -13.949 1.00 98.12 95 SER A CA 1
ATOM 706 C C . SER A 1 95 ? 4.484 2.887 -12.839 1.00 98.12 95 SER A C 1
ATOM 708 O O . SER A 1 95 ? 5.506 3.502 -12.534 1.00 98.12 95 SER A O 1
ATOM 710 N N . TYR A 1 96 ? 4.107 1.767 -12.229 1.00 98.56 96 TYR A N 1
ATOM 711 C CA . TYR A 1 96 ? 4.849 1.081 -11.173 1.00 98.56 96 TYR A CA 1
ATOM 712 C C . TYR A 1 96 ? 5.282 -0.311 -11.633 1.00 98.56 96 TYR A C 1
ATOM 714 O O . TYR A 1 96 ? 4.762 -0.837 -12.620 1.00 98.56 96 TYR A O 1
ATOM 722 N N . THR A 1 97 ? 6.224 -0.910 -10.910 1.00 98.25 97 THR A N 1
ATOM 723 C CA . THR A 1 97 ? 6.699 -2.280 -11.166 1.00 98.25 97 THR A CA 1
ATOM 724 C C . THR A 1 97 ? 6.477 -3.204 -9.970 1.00 98.25 97 THR A C 1
ATOM 726 O O . THR A 1 97 ? 6.324 -4.410 -10.152 1.00 98.25 97 THR A O 1
ATOM 729 N N . MET A 1 98 ? 6.390 -2.648 -8.762 1.00 98.62 98 MET A N 1
ATOM 730 C CA . MET A 1 98 ? 6.285 -3.383 -7.504 1.00 98.62 98 MET A CA 1
ATOM 731 C C . MET A 1 98 ? 5.099 -2.911 -6.664 1.00 98.62 98 MET A C 1
ATOM 733 O O . MET A 1 98 ? 4.559 -1.817 -6.859 1.00 98.62 98 MET A O 1
ATOM 737 N N . PHE A 1 99 ? 4.692 -3.767 -5.735 1.00 98.81 99 PHE A N 1
ATOM 738 C CA . PHE A 1 99 ? 3.493 -3.605 -4.934 1.00 98.81 99 PHE A CA 1
ATOM 739 C C . PHE A 1 99 ? 3.646 -4.256 -3.558 1.00 98.81 99 PHE A C 1
ATOM 741 O O . PHE A 1 99 ? 4.142 -5.376 -3.447 1.00 98.81 99 PHE A O 1
ATOM 748 N N . GLY A 1 100 ? 3.141 -3.579 -2.533 1.00 98.75 100 GLY A N 1
ATOM 749 C CA . GLY A 1 100 ? 2.906 -4.111 -1.195 1.00 98.75 100 GLY A CA 1
ATOM 750 C C . GLY A 1 100 ? 1.479 -3.803 -0.754 1.00 98.75 100 GLY A C 1
ATOM 751 O O . GLY A 1 100 ? 0.865 -2.836 -1.205 1.00 98.75 100 GLY A O 1
ATOM 752 N N . THR A 1 101 ? 0.898 -4.633 0.105 1.00 98.81 101 THR A N 1
ATOM 753 C CA . THR A 1 101 ? -0.456 -4.402 0.609 1.00 98.81 101 THR A CA 1
ATOM 754 C C . THR A 1 101 ? -0.720 -5.070 1.935 1.00 98.81 101 THR A C 1
ATOM 756 O O . THR A 1 101 ? -0.493 -6.260 2.108 1.00 98.81 101 THR A O 1
ATOM 759 N N . ALA A 1 102 ? -1.336 -4.346 2.850 1.00 98.81 102 ALA A N 1
ATOM 760 C CA . ALA A 1 102 ? -1.673 -4.894 4.144 1.00 98.81 102 ALA A CA 1
ATOM 761 C C . ALA A 1 102 ? -3.150 -4.772 4.462 1.00 98.81 102 ALA A C 1
ATOM 763 O O . ALA A 1 102 ? -3.902 -4.004 3.854 1.00 98.81 102 ALA A O 1
ATOM 764 N N . TYR A 1 103 ? -3.524 -5.575 5.446 1.00 98.81 103 TYR A N 1
ATOM 765 C CA . TYR A 1 103 ? -4.817 -5.570 6.083 1.00 98.81 103 TYR A CA 1
ATOM 766 C C . TYR A 1 103 ? -4.610 -5.626 7.594 1.00 98.81 103 TYR A C 1
ATOM 768 O O . TYR A 1 103 ? -3.775 -6.389 8.081 1.00 98.81 103 TYR A O 1
ATOM 776 N N . ALA A 1 104 ? -5.383 -4.837 8.330 1.00 98.81 104 ALA A N 1
ATOM 777 C CA . ALA A 1 104 ? -5.449 -4.908 9.781 1.00 98.81 104 ALA A CA 1
ATOM 778 C C . ALA A 1 104 ? -6.909 -4.929 10.236 1.00 98.81 104 ALA A C 1
ATOM 780 O O . ALA A 1 104 ? -7.760 -4.224 9.684 1.00 98.81 104 ALA A O 1
ATOM 781 N N . TYR A 1 105 ? -7.183 -5.740 11.257 1.00 98.81 105 TYR A N 1
ATOM 782 C CA . TYR A 1 105 ? -8.494 -5.840 11.883 1.00 98.81 105 TYR A CA 1
ATOM 783 C C . TYR 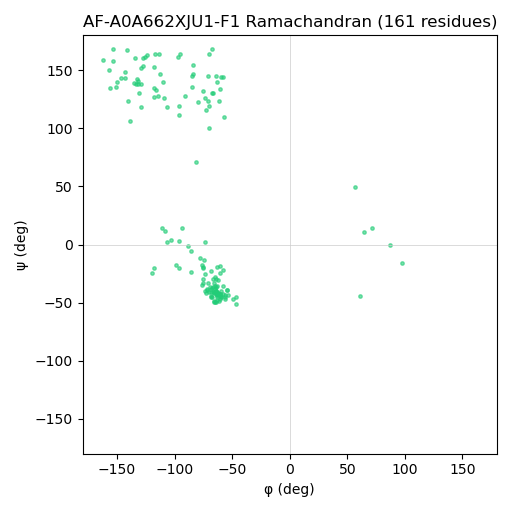A 1 105 ? -8.438 -5.373 13.334 1.00 98.81 105 TYR A C 1
ATOM 785 O O . TYR A 1 105 ? -7.576 -5.817 14.090 1.00 98.81 105 TYR A O 1
ATOM 793 N N . ASN A 1 106 ? -9.384 -4.533 13.742 1.00 98.69 106 ASN A N 1
ATOM 794 C CA . ASN A 1 106 ? -9.578 -4.160 15.139 1.00 98.69 106 ASN A CA 1
ATOM 795 C C . ASN A 1 106 ? -11.075 -4.112 15.465 1.00 98.69 106 ASN A C 1
ATOM 797 O O . ASN A 1 106 ? -11.772 -3.180 15.080 1.00 98.69 106 ASN A O 1
ATOM 801 N N . SER A 1 107 ? -11.580 -5.098 16.209 1.00 98.38 107 SER A N 1
ATOM 802 C CA . SER A 1 107 ? -13.000 -5.165 16.586 1.00 98.38 107 SER A CA 1
ATOM 803 C C . SER A 1 107 ? -13.479 -3.968 17.414 1.00 98.38 107 SER A C 1
ATOM 805 O O . SER A 1 107 ? -14.674 -3.674 17.392 1.00 98.38 107 SER A O 1
ATOM 807 N N . GLY A 1 108 ? -12.568 -3.296 18.126 1.00 98.31 108 GLY A N 1
ATOM 808 C CA . GLY A 1 108 ? -12.848 -2.128 18.959 1.00 98.31 108 GLY A CA 1
ATOM 809 C C . GLY A 1 108 ? -12.779 -0.788 18.225 1.00 98.31 1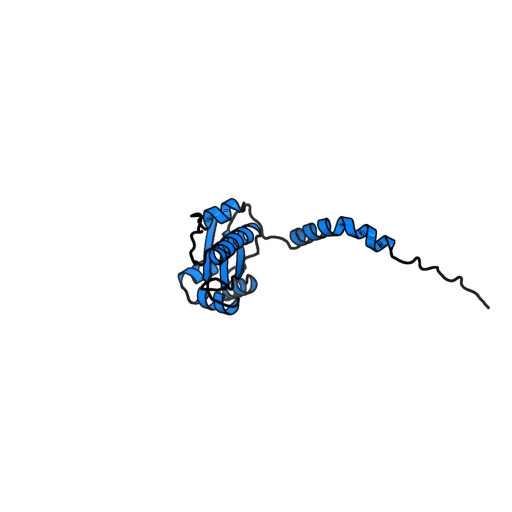08 GLY A C 1
ATOM 810 O O . GLY A 1 108 ? -13.013 0.244 18.847 1.00 98.31 108 GLY A O 1
ATOM 811 N N . SER A 1 109 ? -12.450 -0.771 16.931 1.00 98.44 109 SER A N 1
ATOM 812 C CA . SER A 1 109 ? -12.392 0.462 16.145 1.00 98.44 109 SER A CA 1
ATOM 813 C C . SER A 1 109 ? -13.680 0.700 15.342 1.00 98.44 109 SER A C 1
ATOM 815 O O . SER A 1 109 ? -14.4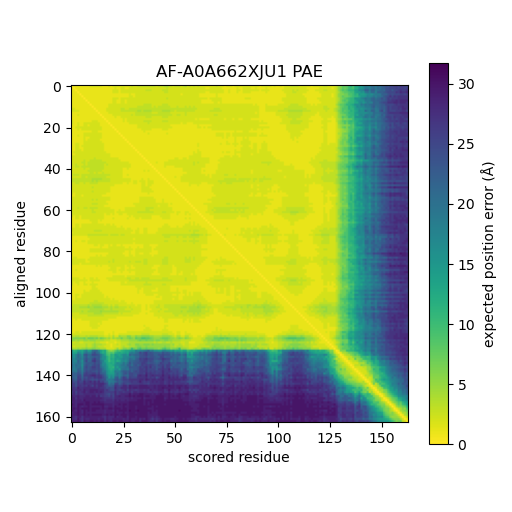60 -0.218 15.082 1.00 98.44 109 SER A O 1
ATOM 817 N N . THR A 1 110 ? -13.891 1.941 14.902 1.00 98.25 110 THR A N 1
ATOM 818 C CA . THR A 1 110 ? -15.061 2.396 14.135 1.00 98.25 110 THR A CA 1
ATOM 819 C C . THR A 1 110 ? -15.264 1.589 12.854 1.00 98.25 110 THR A C 1
ATOM 821 O O . THR A 1 110 ? -16.384 1.191 12.547 1.00 98.25 110 THR A O 1
ATOM 824 N N . TYR A 1 111 ? -14.191 1.339 12.097 1.00 98.19 111 TYR A N 1
ATOM 825 C CA . TYR A 1 111 ? -14.292 0.715 10.773 1.00 98.19 111 TYR A CA 1
ATOM 826 C C . TYR A 1 111 ? -14.007 -0.784 10.771 1.00 98.19 111 TYR A C 1
ATOM 828 O O . TYR A 1 111 ? -14.361 -1.464 9.808 1.00 98.19 111 TYR A O 1
ATOM 836 N N . LYS A 1 112 ? -13.372 -1.302 11.828 1.00 98.69 112 LYS A N 1
ATOM 837 C CA . LYS A 1 112 ? -12.917 -2.687 12.010 1.00 98.69 112 LYS A CA 1
ATOM 838 C C . LYS A 1 112 ? -11.891 -3.205 11.006 1.00 98.69 112 LYS A C 1
ATOM 840 O O . LYS A 1 112 ? -10.937 -3.839 11.423 1.00 98.69 112 LYS A O 1
ATOM 845 N N . HIS A 1 113 ? -12.063 -2.942 9.719 1.00 98.81 113 HIS A N 1
ATOM 846 C CA . HIS A 1 113 ? -11.238 -3.413 8.613 1.00 98.81 113 HIS A CA 1
ATOM 847 C C . HIS A 1 113 ? -10.444 -2.245 8.034 1.00 98.81 113 HIS A C 1
ATOM 849 O O . HIS A 1 113 ? -11.060 -1.259 7.638 1.00 98.81 113 HIS A O 1
ATOM 855 N N . TYR A 1 114 ? -9.121 -2.357 7.936 1.00 98.88 114 TYR A N 1
ATOM 856 C CA . TYR A 1 114 ? -8.246 -1.318 7.383 1.00 98.88 114 TYR A CA 1
ATOM 857 C C . TYR A 1 114 ? -7.330 -1.915 6.334 1.00 98.88 114 TYR A C 1
ATOM 859 O O . TYR A 1 114 ? -6.810 -3.012 6.528 1.00 98.88 114 TYR A O 1
ATOM 867 N N . TRP A 1 115 ? -7.142 -1.191 5.237 1.00 98.94 115 TRP A N 1
ATOM 868 C CA . TRP A 1 115 ? -6.363 -1.645 4.095 1.00 98.94 115 TRP A CA 1
ATOM 869 C C . TRP A 1 115 ? -5.400 -0.563 3.642 1.00 98.94 115 TRP A C 1
ATOM 871 O O . TRP A 1 115 ? -5.775 0.609 3.566 1.00 98.94 115 TRP A O 1
ATOM 881 N N . THR A 1 116 ? -4.210 -0.989 3.236 1.00 98.94 116 THR A N 1
ATOM 882 C CA . THR A 1 116 ? -3.233 -0.145 2.549 1.00 98.94 116 THR A CA 1
ATOM 883 C C . THR A 1 116 ? -2.719 -0.878 1.313 1.00 98.94 116 THR A C 1
ATOM 885 O O . THR A 1 116 ? -2.473 -2.087 1.350 1.00 98.94 116 THR A O 1
ATOM 888 N N . GLN A 1 117 ? -2.571 -0.157 0.207 1.00 98.94 117 GLN A N 1
ATOM 889 C CA . GLN A 1 117 ? -1.794 -0.553 -0.962 1.00 98.94 117 GLN A CA 1
ATOM 890 C C . GLN A 1 117 ? -0.675 0.455 -1.141 1.00 98.94 117 GLN A C 1
ATOM 892 O O . GLN A 1 117 ? -0.981 1.633 -1.279 1.00 98.94 117 GLN A O 1
ATOM 897 N N . ASP A 1 118 ? 0.559 -0.020 -1.236 1.00 98.94 118 ASP A N 1
ATOM 898 C CA . ASP A 1 118 ? 1.714 0.782 -1.612 1.00 98.94 118 ASP A CA 1
ATOM 899 C C . ASP A 1 118 ? 2.248 0.292 -2.959 1.00 98.94 118 ASP A C 1
ATOM 901 O O . ASP A 1 118 ? 2.501 -0.895 -3.171 1.00 98.94 118 ASP A O 1
ATOM 905 N N . PHE A 1 119 ? 2.410 1.222 -3.890 1.00 98.88 119 PHE A N 1
ATOM 906 C CA . PHE A 1 119 ? 2.922 0.997 -5.234 1.00 98.88 119 PHE A CA 1
ATOM 907 C C . PHE A 1 119 ? 4.304 1.624 -5.353 1.00 98.88 119 PHE A C 1
ATOM 909 O O . PHE A 1 119 ? 4.525 2.734 -4.867 1.00 98.88 119 PHE A O 1
ATOM 916 N N . GLY A 1 120 ? 5.226 0.942 -6.031 1.00 98.56 120 GLY A N 1
ATOM 917 C CA . GLY A 1 120 ? 6.600 1.411 -6.148 1.00 98.56 120 GLY A CA 1
ATOM 918 C C . GLY A 1 120 ? 7.241 1.138 -7.500 1.00 98.56 120 GLY A C 1
ATOM 919 O O . GLY A 1 120 ? 6.959 0.149 -8.184 1.00 98.56 120 GLY A O 1
ATOM 920 N N . LYS A 1 121 ? 8.140 2.043 -7.877 1.00 98.44 121 LYS A N 1
ATOM 921 C CA . LYS A 1 121 ? 9.152 1.841 -8.912 1.00 98.44 121 LYS A CA 1
ATOM 922 C C . LYS A 1 121 ? 10.495 2.276 -8.341 1.00 98.44 121 LYS A C 1
ATOM 924 O O . LYS A 1 121 ? 10.595 3.381 -7.815 1.00 98.44 121 LYS A O 1
ATOM 929 N N . GLY A 1 122 ? 11.515 1.440 -8.478 1.00 96.69 122 GLY A N 1
ATOM 930 C CA . GLY A 1 122 ? 12.878 1.698 -8.018 1.00 96.69 122 GLY A CA 1
ATOM 931 C C . GLY A 1 122 ? 13.867 0.964 -8.912 1.00 96.69 122 GLY A C 1
ATOM 932 O O . GLY A 1 122 ? 13.616 -0.179 -9.277 1.00 96.69 122 GLY A O 1
ATOM 933 N N . SER A 1 123 ? 14.955 1.619 -9.321 1.00 92.19 123 SER A N 1
ATOM 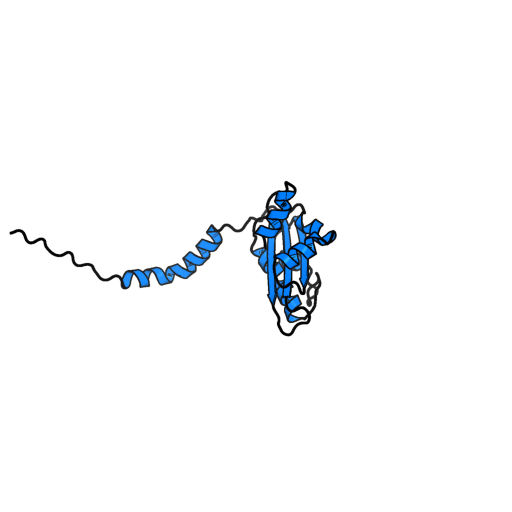934 C CA . SER A 1 123 ? 15.953 1.024 -10.228 1.00 92.19 123 SER A CA 1
ATOM 935 C C . SER A 1 123 ? 16.870 0.010 -9.543 1.00 92.19 123 SER A C 1
ATOM 937 O O . SER A 1 123 ? 17.485 -0.802 -10.223 1.00 92.19 123 SER A O 1
ATOM 939 N N . THR A 1 124 ? 16.962 0.058 -8.214 1.00 94.94 124 THR A N 1
ATOM 940 C CA . THR A 1 124 ? 17.768 -0.850 -7.382 1.00 94.94 124 THR A CA 1
ATOM 941 C C . THR A 1 124 ? 16.904 -1.829 -6.590 1.00 94.94 124 THR A C 1
ATOM 943 O O . THR A 1 124 ? 17.379 -2.440 -5.639 1.00 94.94 124 THR A O 1
ATOM 946 N N . GLU A 1 125 ? 15.618 -1.914 -6.917 1.00 96.81 125 GLU A N 1
ATOM 947 C CA . GLU A 1 125 ? 14.648 -2.757 -6.227 1.00 96.81 125 GLU A CA 1
ATOM 948 C C . GLU A 1 125 ? 14.194 -3.873 -7.164 1.00 96.81 125 GLU A C 1
ATOM 950 O O . GLU A 1 125 ? 14.084 -3.681 -8.378 1.00 96.81 125 GLU A O 1
ATOM 955 N N . SER A 1 126 ? 13.913 -5.036 -6.591 1.00 94.81 126 SER A N 1
ATOM 956 C CA . SER A 1 126 ? 13.449 -6.213 -7.312 1.00 94.81 126 SER A CA 1
ATOM 957 C C . SER A 1 126 ? 12.153 -6.738 -6.711 1.00 94.81 126 SER A C 1
ATOM 959 O O . SER A 1 126 ? 11.791 -6.437 -5.571 1.00 94.81 126 SER A O 1
ATOM 961 N N . CYS A 1 127 ? 11.454 -7.544 -7.501 1.00 94.94 127 CYS A N 1
ATOM 962 C CA . CYS A 1 127 ? 10.418 -8.417 -6.980 1.00 94.94 127 CYS A CA 1
ATOM 963 C C . CYS A 1 127 ? 11.032 -9.365 -5.949 1.00 94.94 127 CYS A C 1
ATOM 965 O O . CYS A 1 127 ? 12.157 -9.828 -6.157 1.00 94.94 127 CYS A O 1
ATOM 967 N N . ASP A 1 128 ? 10.293 -9.696 -4.897 1.00 92.81 128 ASP A N 1
ATOM 968 C CA . ASP A 1 128 ? 10.690 -10.830 -4.070 1.00 92.81 128 ASP A CA 1
ATOM 969 C C . ASP A 1 128 ? 10.557 -12.104 -4.916 1.00 92.81 128 ASP A C 1
ATOM 971 O O . ASP A 1 128 ? 9.545 -12.311 -5.601 1.00 92.81 128 ASP A O 1
ATOM 975 N N . SER A 1 129 ? 11.597 -12.933 -4.928 1.00 77.12 129 SER A N 1
ATOM 976 C CA . SER A 1 129 ? 11.536 -14.261 -5.528 1.00 77.12 129 SER A CA 1
ATOM 977 C C . SER A 1 129 ? 10.972 -15.244 -4.504 1.00 77.12 129 SER A C 1
ATOM 979 O O . SER A 1 129 ? 11.274 -15.157 -3.317 1.00 77.12 129 SER A O 1
ATOM 981 N N . MET A 1 130 ? 10.199 -16.231 -4.967 1.00 63.59 130 MET A N 1
ATOM 982 C CA . MET A 1 130 ? 9.834 -17.378 -4.123 1.00 63.59 130 MET A CA 1
ATOM 983 C C . MET A 1 130 ? 11.079 -18.119 -3.606 1.00 63.59 130 MET A C 1
ATOM 985 O O . MET A 1 130 ? 10.996 -18.771 -2.580 1.00 63.59 130 MET A O 1
ATOM 989 N N . GLU A 1 131 ? 12.241 -17.985 -4.255 1.00 57.62 131 GLU A N 1
ATOM 990 C CA . GLU A 1 131 ? 13.519 -18.501 -3.740 1.00 57.62 131 GLU A CA 1
ATOM 991 C C . GLU A 1 131 ? 13.988 -17.792 -2.465 1.00 57.62 131 GLU A C 1
ATOM 993 O O . GLU A 1 131 ? 14.521 -18.457 -1.587 1.00 57.62 131 GLU A O 1
ATOM 998 N N . ALA A 1 132 ? 13.765 -16.480 -2.321 1.00 55.81 132 ALA A N 1
ATOM 999 C CA . ALA A 1 132 ? 14.084 -15.774 -1.079 1.00 55.81 132 ALA A CA 1
ATOM 1000 C C . ALA A 1 132 ? 13.160 -16.223 0.067 1.00 55.81 132 ALA A C 1
ATOM 1002 O O . ALA A 1 132 ? 13.634 -16.485 1.166 1.00 55.81 132 ALA A O 1
ATOM 1003 N N . GLU A 1 133 ? 11.863 -16.414 -0.211 1.00 57.47 133 GLU A N 1
ATOM 1004 C CA . GLU A 1 133 ? 10.927 -16.981 0.774 1.00 57.47 133 GLU A CA 1
ATOM 1005 C C . GLU A 1 133 ? 11.256 -18.445 1.125 1.00 57.47 133 GLU A C 1
ATOM 1007 O O . GLU A 1 133 ? 11.041 -18.870 2.257 1.00 57.47 133 GLU A O 1
ATOM 1012 N N . LEU A 1 134 ? 11.781 -19.229 0.175 1.00 57.97 134 LEU A N 1
ATOM 1013 C CA . LEU A 1 134 ? 12.197 -20.615 0.413 1.00 57.97 134 LEU A CA 1
ATOM 1014 C C . LEU A 1 134 ? 13.533 -20.713 1.164 1.00 57.97 134 LEU A C 1
ATOM 1016 O O . LEU A 1 134 ? 13.671 -21.615 1.986 1.00 57.97 134 LEU A O 1
ATOM 1020 N N . ALA A 1 135 ? 14.480 -19.798 0.937 1.00 59.53 135 ALA A N 1
ATOM 1021 C CA . ALA A 1 135 ? 15.745 -19.742 1.674 1.00 59.53 135 ALA A CA 1
ATOM 1022 C C . ALA A 1 135 ? 15.522 -19.452 3.168 1.00 59.53 135 ALA A C 1
ATOM 1024 O O . ALA A 1 135 ? 16.123 -20.107 4.018 1.00 59.53 135 ALA A O 1
ATOM 1025 N N . ASP A 1 136 ? 14.585 -18.554 3.491 1.00 61.75 136 ASP A N 1
ATOM 1026 C CA . ASP A 1 136 ? 14.195 -18.280 4.880 1.00 61.75 136 ASP A CA 1
ATOM 1027 C C . ASP A 1 136 ? 13.575 -19.522 5.553 1.00 61.75 136 ASP A C 1
ATOM 1029 O O . ASP A 1 136 ? 13.799 -19.788 6.735 1.00 61.75 136 ASP A O 1
ATOM 1033 N N . ILE A 1 137 ? 12.812 -20.329 4.805 1.00 61.47 137 ILE A N 1
ATOM 1034 C CA . ILE A 1 137 ? 12.255 -21.595 5.308 1.00 61.47 137 ILE A CA 1
ATOM 1035 C C . ILE A 1 137 ? 13.355 -22.652 5.476 1.00 61.47 137 ILE A C 1
ATOM 1037 O O . ILE A 1 137 ? 13.325 -23.409 6.447 1.00 61.47 137 ILE A O 1
ATOM 1041 N N . GLU A 1 138 ? 14.325 -22.718 4.563 1.00 64.44 138 GLU A N 1
ATOM 1042 C CA . GLU A 1 138 ? 15.445 -23.657 4.648 1.00 64.44 138 GLU A CA 1
ATOM 1043 C C . GLU A 1 138 ? 16.321 -23.374 5.876 1.00 64.44 138 GLU A C 1
ATOM 1045 O O . GLU A 1 138 ? 16.678 -24.312 6.583 1.00 64.44 138 GLU A O 1
ATOM 1050 N N . GLU A 1 139 ? 16.572 -22.107 6.217 1.00 64.44 139 GLU A N 1
ATOM 1051 C CA . GLU A 1 139 ? 17.295 -21.733 7.442 1.00 64.44 139 GLU A CA 1
ATOM 1052 C C . GLU A 1 139 ? 16.524 -22.122 8.719 1.00 64.44 139 GLU A C 1
ATOM 1054 O O . GLU A 1 139 ? 17.113 -22.620 9.683 1.00 64.44 139 GLU A O 1
ATOM 1059 N N . ILE A 1 140 ? 15.194 -21.985 8.716 1.00 65.12 140 ILE A N 1
ATOM 1060 C CA . ILE A 1 140 ? 14.328 -22.400 9.834 1.00 65.12 140 ILE A CA 1
ATOM 1061 C C . ILE A 1 140 ? 14.271 -23.932 9.973 1.00 65.12 140 ILE A C 1
ATOM 1063 O O . ILE A 1 140 ? 14.205 -24.454 11.090 1.00 65.12 140 ILE A O 1
ATOM 1067 N N . LEU A 1 141 ? 14.288 -24.671 8.861 1.00 62.84 141 LEU A N 1
ATOM 1068 C CA . LEU A 1 141 ? 14.222 -26.136 8.853 1.00 62.84 141 LEU A CA 1
ATOM 1069 C C . LEU A 1 141 ? 15.593 -26.805 9.018 1.00 62.84 141 LEU A C 1
ATOM 1071 O O . LEU A 1 141 ? 15.640 -27.937 9.502 1.00 62.84 141 LEU A O 1
ATOM 1075 N N . ALA A 1 142 ? 16.696 -26.132 8.684 1.00 67.75 142 ALA A N 1
ATOM 1076 C CA . ALA A 1 142 ? 18.063 -26.650 8.779 1.00 67.75 142 ALA A CA 1
ATOM 1077 C C . ALA A 1 142 ? 18.391 -27.351 10.118 1.00 67.75 142 ALA A C 1
ATOM 1079 O O . ALA A 1 142 ? 18.927 -28.463 10.080 1.00 67.75 142 ALA A O 1
ATOM 1080 N N . PRO A 1 143 ? 18.036 -26.809 11.303 1.00 65.06 143 PRO A N 1
ATOM 1081 C CA . PRO A 1 143 ? 18.284 -27.492 12.576 1.00 65.06 143 PRO A CA 1
ATOM 1082 C C . PRO A 1 143 ? 17.345 -28.682 12.864 1.00 65.06 143 PRO A C 1
ATOM 1084 O O . PRO A 1 143 ? 17.629 -29.469 13.766 1.00 65.06 143 PRO A O 1
ATOM 1087 N N . LEU A 1 144 ? 16.243 -28.848 12.123 1.00 57.91 144 LEU A N 1
ATOM 1088 C CA . LEU A 1 144 ? 15.253 -29.922 12.312 1.00 57.91 144 LEU A CA 1
ATOM 1089 C C . LEU A 1 144 ? 15.485 -31.135 11.391 1.00 57.91 144 LEU A C 1
ATOM 1091 O O . LEU A 1 144 ? 15.039 -32.238 11.709 1.00 57.91 144 LEU A O 1
ATOM 1095 N N . ILE A 1 145 ? 16.218 -30.967 10.285 1.00 60.16 145 ILE A N 1
ATOM 1096 C CA . ILE A 1 145 ? 16.538 -32.042 9.326 1.00 60.16 145 ILE A CA 1
ATOM 1097 C C . ILE A 1 145 ? 17.275 -33.234 9.982 1.00 60.16 145 ILE A C 1
ATOM 1099 O O . ILE A 1 145 ? 16.891 -34.378 9.718 1.00 60.16 145 ILE A O 1
ATOM 1103 N N . PRO A 1 146 ? 18.270 -33.042 10.879 1.00 58.53 146 PRO A N 1
ATOM 1104 C CA . PRO A 1 146 ? 18.951 -34.167 11.525 1.00 58.53 146 PRO A CA 1
ATOM 1105 C C . PRO A 1 146 ? 18.033 -35.004 12.433 1.00 58.53 146 PRO A C 1
ATOM 1107 O O . PRO A 1 146 ? 18.262 -36.201 12.596 1.00 58.53 146 PRO A O 1
ATOM 1110 N N . ALA A 1 147 ? 16.982 -34.404 13.008 1.00 55.44 147 ALA A N 1
ATOM 1111 C CA . ALA A 1 147 ? 16.071 -35.080 13.937 1.00 55.44 147 ALA A CA 1
ATOM 1112 C C . ALA A 1 147 ? 15.101 -36.047 13.230 1.00 55.44 147 ALA A C 1
ATOM 1114 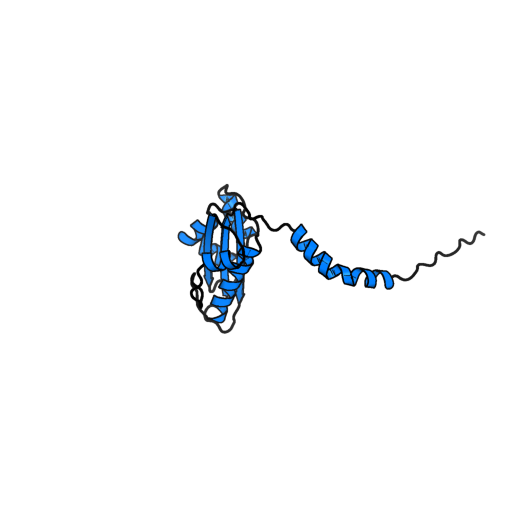O O . ALA A 1 147 ? 14.717 -37.068 13.804 1.00 55.44 147 ALA A O 1
ATOM 1115 N N . ILE A 1 148 ? 14.750 -35.761 11.972 1.00 53.50 148 ILE A N 1
ATOM 1116 C CA . ILE A 1 148 ? 13.862 -36.600 11.152 1.00 53.50 148 ILE A CA 1
ATOM 1117 C C . ILE A 1 148 ? 14.590 -37.874 10.691 1.00 53.50 148 ILE A C 1
ATOM 1119 O O . ILE A 1 148 ? 14.026 -38.964 10.736 1.00 53.50 148 ILE A O 1
ATOM 1123 N N . ASN A 1 149 ? 15.871 -37.773 10.318 1.00 53.56 149 ASN A N 1
ATOM 1124 C CA . ASN A 1 149 ? 16.653 -38.935 9.870 1.00 53.56 149 ASN A CA 1
ATOM 1125 C C . ASN A 1 149 ? 17.099 -39.865 11.010 1.00 53.56 149 ASN A C 1
ATOM 1127 O O . ASN A 1 149 ? 17.395 -41.029 10.759 1.00 53.56 149 ASN A O 1
ATOM 1131 N N . ALA A 1 150 ? 17.124 -39.389 12.258 1.00 55.41 150 ALA A N 1
ATOM 1132 C CA . ALA A 1 150 ? 17.470 -40.209 13.421 1.00 55.41 150 ALA A CA 1
ATOM 1133 C C . ALA A 1 150 ? 16.328 -41.134 13.894 1.00 55.41 150 ALA A C 1
ATOM 1135 O O . ALA A 1 150 ? 16.558 -42.013 14.720 1.00 55.41 150 ALA A O 1
ATOM 1136 N N . THR A 1 151 ? 15.100 -40.945 13.394 1.00 52.09 151 THR A N 1
ATOM 1137 C CA . THR A 1 151 ? 13.915 -41.740 13.776 1.00 52.09 151 THR A CA 1
ATOM 1138 C C . THR A 1 151 ? 13.462 -42.737 12.707 1.00 52.09 151 THR A C 1
ATOM 1140 O O . THR A 1 151 ? 12.489 -43.457 12.929 1.00 52.09 151 THR A O 1
ATOM 1143 N N . ALA A 1 152 ? 14.165 -42.839 11.572 1.00 54.97 152 ALA A N 1
ATOM 1144 C CA . ALA A 1 152 ? 13.887 -43.875 10.582 1.00 54.97 152 ALA A CA 1
ATOM 1145 C C . ALA A 1 152 ? 14.302 -45.256 11.138 1.00 54.97 152 ALA A C 1
ATOM 1147 O O . ALA A 1 152 ? 15.481 -45.455 11.442 1.00 54.97 152 ALA A O 1
ATOM 1148 N N . PRO A 1 153 ? 13.377 -46.223 11.293 1.00 52.47 153 PRO A N 1
ATOM 1149 C CA . PRO A 1 153 ? 13.738 -47.560 11.736 1.00 52.47 153 PRO A CA 1
ATOM 1150 C C . PRO A 1 153 ? 14.565 -48.242 10.642 1.00 52.47 153 PRO A C 1
ATOM 1152 O O . PRO A 1 153 ? 14.185 -48.252 9.470 1.00 52.47 153 PRO A O 1
ATOM 1155 N N . SER A 1 154 ? 15.703 -48.814 11.032 1.00 54.41 154 SER A N 1
ATOM 1156 C CA . SER A 1 154 ? 16.539 -49.649 10.175 1.00 54.41 154 SER A CA 1
ATOM 1157 C C . SER A 1 154 ? 15.715 -50.819 9.642 1.00 54.41 154 SER A C 1
ATOM 1159 O O . SER A 1 154 ? 15.345 -51.718 10.397 1.00 54.41 154 SER A O 1
ATOM 1161 N N . THR A 1 155 ? 15.417 -50.813 8.346 1.00 53.25 155 THR A N 1
ATOM 1162 C CA . THR A 1 155 ? 14.844 -51.972 7.665 1.00 53.25 155 THR A CA 1
ATOM 1163 C C . THR A 1 155 ? 15.917 -53.054 7.573 1.00 53.25 155 THR A C 1
ATOM 1165 O O . THR A 1 155 ? 16.802 -52.981 6.721 1.00 53.25 155 THR A O 1
ATOM 1168 N N . GLU A 1 156 ? 15.859 -54.039 8.468 1.00 52.06 156 GLU A N 1
ATOM 1169 C CA . GLU A 1 156 ? 16.561 -55.309 8.293 1.00 52.06 156 GLU A CA 1
ATOM 1170 C C . GLU A 1 156 ? 16.037 -56.011 7.033 1.00 52.06 156 GLU A C 1
ATOM 1172 O O . GLU A 1 156 ? 14.843 -56.272 6.879 1.00 52.06 156 GLU A O 1
ATOM 1177 N N . THR A 1 157 ? 16.951 -56.313 6.118 1.00 52.84 157 THR A N 1
ATOM 1178 C CA . THR A 1 157 ? 16.716 -57.164 4.950 1.00 52.84 157 THR A CA 1
ATOM 1179 C C . THR A 1 157 ? 16.555 -58.617 5.415 1.00 52.84 157 THR A C 1
ATOM 1181 O O . THR A 1 157 ? 17.491 -59.135 6.030 1.00 52.84 157 THR A O 1
ATOM 1184 N N . PRO A 1 158 ? 15.453 -59.335 5.117 1.00 52.62 158 PRO A N 1
ATOM 1185 C CA . PRO A 1 158 ? 15.399 -60.755 5.422 1.00 52.62 158 PRO A CA 1
ATOM 1186 C C . PRO A 1 158 ? 16.240 -61.539 4.412 1.00 52.62 158 PRO A C 1
ATOM 1188 O O . PRO A 1 158 ? 16.145 -61.348 3.197 1.00 52.62 158 PRO A O 1
ATOM 1191 N N . ALA A 1 159 ? 17.079 -62.427 4.945 1.00 55.28 159 ALA A N 1
ATOM 1192 C CA . ALA A 1 159 ? 17.862 -63.388 4.188 1.00 55.28 159 ALA A CA 1
ATOM 1193 C C . ALA A 1 159 ? 16.944 -64.328 3.388 1.00 55.28 159 ALA A C 1
ATOM 1195 O O . ALA A 1 159 ? 15.962 -64.866 3.898 1.00 55.28 159 ALA A O 1
ATOM 1196 N N . ASN A 1 160 ? 17.295 -64.518 2.121 1.00 51.56 160 ASN A N 1
ATOM 1197 C CA . ASN A 1 160 ? 16.606 -65.381 1.175 1.00 51.56 160 ASN A CA 1
ATOM 1198 C C . ASN A 1 160 ? 16.874 -66.856 1.532 1.00 51.56 160 ASN A C 1
ATOM 1200 O O . ASN A 1 160 ? 18.020 -67.300 1.463 1.00 51.56 160 ASN A O 1
ATOM 1204 N N . ALA A 1 161 ? 15.840 -67.606 1.915 1.00 47.44 161 ALA A N 1
ATOM 1205 C CA . ALA A 1 161 ? 15.916 -69.054 2.089 1.00 47.44 161 ALA A CA 1
ATOM 1206 C C . ALA A 1 161 ? 15.417 -69.744 0.812 1.00 47.44 161 ALA A C 1
ATOM 1208 O O . ALA A 1 161 ? 14.235 -69.674 0.475 1.00 47.44 161 ALA A O 1
ATOM 1209 N N . THR A 1 162 ? 16.327 -70.393 0.089 1.00 60.12 162 THR A N 1
ATOM 1210 C CA . THR A 1 162 ? 16.002 -71.352 -0.974 1.00 60.12 162 THR A CA 1
ATOM 1211 C C . THR A 1 162 ? 15.763 -72.747 -0.396 1.00 60.12 162 THR A C 1
ATOM 1213 O O . THR A 1 162 ? 16.530 -73.180 0.459 1.00 60.12 162 THR A O 1
ATOM 1216 N N . VAL A 1 163 ? 14.689 -73.361 -0.916 1.00 56.50 163 VAL A N 1
ATOM 1217 C CA . VAL A 1 163 ? 14.187 -74.757 -0.893 1.00 56.50 163 VAL A CA 1
ATOM 1218 C C . VAL A 1 163 ? 15.052 -75.813 -0.207 1.00 56.50 163 VAL A C 1
ATOM 1220 O O . VAL A 1 163 ? 16.201 -76.017 -0.655 1.00 56.50 163 VAL A O 1
#

Secondary structure (DSSP, 8-state):
-HHHHHHHHHHTTPPPPEE-HHHHHHHHHHHHHHHHHT---SS-TT---HHHHHHHTT---SEEEEEEEES--SHHHHHHHHHTSHHHHHHHTSS-SEEEEEEEE-TTSSSSEEEEEEEEE-TT--PPPHHHHHHHHHHHHTTTHHHHHTT----PPPP----

Foldseek 3Di:
DQVLLQVVQVVVVHDRAFEDVLQQQLFAVQQVQCQVVQHWDQAGPVRDHSVNSSVVSVDAAPDKDKDKDFQQPDPVRVVVVQCVDPRSVCRSNDDFHHKHKDWDADPPHPRRIMMMIMTGDHPPGDHDDVVVVVVVVCVVCVVVVVVVVVPDDDDDDDDDDDD

pLDDT: mean 89.72, std 16.79, range [47.44, 98.94]

Solvent-accessible surface area (backbone atoms only — not comparable to full-atom values): 9160 Å² total; per-residue (Å²): 104,69,71,64,51,34,51,60,22,47,77,70,75,39,76,64,60,36,51,22,70,30,35,24,51,25,14,36,54,50,10,45,46,30,32,76,69,57,52,84,68,76,56,44,97,83,69,40,42,62,68,54,38,26,45,72,46,66,46,59,70,81,43,76,40,73,41,74,50,64,50,47,91,43,66,67,55,43,49,52,54,34,64,74,30,73,71,44,29,49,50,70,65,43,96,49,50,31,33,14,60,23,73,24,79,25,90,90,27,91,50,34,27,23,34,21,38,27,37,30,26,33,96,90,55,67,62,65,49,72,64,59,62,47,49,58,49,47,64,69,42,56,82,51,53,67,63,60,67,72,67,61,78,83,80,79,79,80,81,86,82,80,133

Radius of gyration: 22.61 Å; Cα contacts (8 Å, |Δi|>4): 261; chains: 1; bounding box: 34×87×40 Å

Nearest PDB structures (foldseek):
  4ifa-assembly1_A  TM=9.334E-01  e=2.428E-08  Bacillus anthracis str. Ames
  4d53-assembly2_B  TM=9.243E-01  e=1.781E-07  Borreliella burgdorferi B31
  8qma-assembly1_C  TM=3.582E-01  e=4.626E+00  Sinapis alba
  5zx3-assembly1_B  TM=3.282E-01  e=9.607E+00  Mycobacterium tuberculosis H37Rv

Sequence (163 aa):
MLTRVNKERVALGLPKLCHNSKLQAAAQRQSNDMAAKNFMSHTGSDSSTMSSRITSAGYRWTALGENVAAGQVNVNSVMTAWMNSPGHRANILGSYTMFGTAYAYNSGSTYKHYWTQDFGKGSTESCDSMEAELADIEEILAPLIPAINATAPSTETPANATV